Protein AF-A0A6M0AU00-F1 (afdb_monomer)

Foldseek 3Di:
DDDDDPPPPPVCPVPPVVVVVQVVCCVVPVDNDPDPPDDPDDDQPDPPLPVLVVLCVVCVPDQLCVSCVPDPDNDDSVSNVVSCVVNVPDRDDDPPDDDDD

Mean predicted aligned error: 12.69 Å

Sequence (101 aa):
MVRKKAISAECWVKRRNTLDLWLKARAETGSFKAKRNYSRGPAPKIQNLEEFRKFAQENGGKTQQQMAERWQEKISRITIGKALKRIGFTRKKNLRVQRKK

Secondary structure (DSSP, 8-state):
-------SSGGGTT-HHHHHHHHHHHHHHSS-PPP------SPPS---HHHHHHHHHHTTTS-HHHHHHHSSS---HHHHHHHHHHTT------TTSPPP-

pLDDT: mean 77.21, std 16.82, range [32.25, 93.0]

Nearest PDB structures (foldseek):
  5gmk-assembly1_H  TM=2.136E-01  e=7.311E+00  Saccharomyces cerevisiae S288C

Radius of gyration: 25.82 Å; Cα contacts (8 Å, |Δi|>4): 38; chains: 1; bounding box: 55×41×68 Å

Solvent-accessible surface area (backbone atoms only — not comparable to full-atom values): 6821 Å² total; per-residue (Å²): 137,86,83,78,80,90,78,68,64,83,90,42,76,91,44,57,69,61,54,52,52,52,53,51,44,32,73,75,66,76,45,90,71,76,86,81,87,64,87,85,70,80,81,68,90,79,71,64,61,66,63,49,48,53,50,49,63,79,43,64,88,58,52,52,59,62,48,21,73,68,41,97,55,96,48,56,39,66,56,50,51,52,50,34,59,72,73,66,63,73,86,83,82,71,84,88,60,83,76,83,129

Structure (mmCIF, N/CA/C/O backbone):
data_AF-A0A6M0AU00-F1
#
_entry.id   AF-A0A6M0AU00-F1
#
loop_
_atom_site.group_PDB
_atom_site.id
_atom_site.type_symbol
_atom_site.label_atom_id
_atom_site.label_alt_id
_atom_site.label_comp_id
_atom_site.label_asym_id
_atom_site.label_entity_id
_atom_site.label_seq_id
_atom_site.pdbx_PDB_ins_code
_atom_site.Cartn_x
_atom_site.Cartn_y
_atom_site.Cartn_z
_atom_site.occupancy
_atom_site.B_iso_or_equiv
_atom_site.auth_seq_id
_atom_site.auth_comp_id
_atom_site.auth_asym_id
_atom_site.auth_atom_id
_atom_site.pdbx_PDB_model_num
ATOM 1 N N . MET A 1 1 ? 26.125 22.675 -50.076 1.00 32.25 1 MET A N 1
ATOM 2 C CA . MET A 1 1 ? 26.625 22.494 -48.692 1.00 32.25 1 MET A CA 1
ATOM 3 C C . MET A 1 1 ? 25.623 23.145 -47.733 1.00 32.25 1 MET A C 1
ATOM 5 O O . MET A 1 1 ? 25.698 24.340 -47.485 1.00 32.25 1 MET A O 1
ATOM 9 N N . VAL A 1 2 ? 24.580 22.420 -47.308 1.00 35.69 2 VAL A N 1
ATOM 10 C CA . VAL A 1 2 ? 23.454 23.021 -46.562 1.00 35.69 2 VAL A CA 1
ATOM 11 C C . VAL A 1 2 ? 23.758 23.008 -45.065 1.00 35.69 2 VAL A C 1
ATOM 13 O O . VAL A 1 2 ? 23.861 21.952 -44.442 1.00 35.69 2 VAL A O 1
ATOM 16 N N . ARG A 1 3 ? 23.926 24.211 -44.511 1.00 41.00 3 ARG A N 1
ATOM 17 C CA . ARG A 1 3 ? 24.173 24.497 -43.094 1.00 41.00 3 ARG A CA 1
ATOM 18 C C . ARG A 1 3 ? 23.016 23.963 -42.239 1.00 41.00 3 ARG A C 1
ATOM 20 O O . ARG A 1 3 ? 21.892 24.448 -42.345 1.00 41.00 3 ARG A O 1
ATOM 27 N N . LYS A 1 4 ? 23.275 22.970 -41.381 1.00 40.25 4 LYS A N 1
ATOM 28 C CA . LYS A 1 4 ? 22.289 22.488 -40.401 1.00 40.25 4 LYS A CA 1
ATOM 29 C C . LYS A 1 4 ? 22.257 23.447 -39.207 1.00 40.25 4 LYS A C 1
ATOM 31 O O . LYS A 1 4 ? 23.259 23.631 -38.525 1.00 40.25 4 LYS A O 1
ATOM 36 N N . LYS A 1 5 ? 21.094 24.078 -39.016 1.00 40.66 5 LYS A N 1
ATOM 37 C CA . LYS A 1 5 ? 20.748 25.048 -37.965 1.00 40.66 5 LYS A CA 1
ATOM 38 C C . LYS A 1 5 ? 21.229 24.617 -36.572 1.00 40.66 5 LYS A C 1
ATOM 40 O O . LYS A 1 5 ? 20.788 23.599 -36.040 1.00 40.66 5 LYS A O 1
ATOM 45 N N . ALA A 1 6 ? 22.057 25.458 -35.961 1.00 44.62 6 ALA A N 1
ATOM 46 C CA . ALA A 1 6 ? 22.487 25.377 -34.571 1.00 44.62 6 ALA A CA 1
ATOM 47 C C . ALA A 1 6 ? 21.441 26.017 -33.636 1.00 44.62 6 ALA A C 1
ATOM 49 O O . ALA A 1 6 ? 21.658 27.102 -33.118 1.00 44.62 6 ALA A O 1
ATOM 50 N N . ILE A 1 7 ? 20.280 25.376 -33.455 1.00 42.09 7 ILE A N 1
ATOM 51 C CA . ILE A 1 7 ? 19.234 25.875 -32.526 1.00 42.09 7 ILE A CA 1
ATOM 52 C C . ILE A 1 7 ? 18.966 24.894 -31.363 1.00 42.09 7 ILE A C 1
ATOM 54 O O . ILE A 1 7 ? 18.303 25.227 -30.393 1.00 42.09 7 ILE A O 1
ATOM 58 N N . SER A 1 8 ? 19.547 23.691 -31.367 1.00 39.97 8 SER A N 1
ATOM 59 C CA . SER A 1 8 ? 19.240 22.664 -30.352 1.00 39.97 8 SER A CA 1
ATOM 60 C C . SER A 1 8 ? 20.281 22.524 -29.227 1.00 39.97 8 SER A C 1
ATOM 62 O O . SER A 1 8 ? 20.131 21.645 -28.382 1.00 39.97 8 SER A O 1
ATOM 64 N N . ALA A 1 9 ? 21.367 23.300 -29.210 1.00 44.06 9 ALA A N 1
ATOM 65 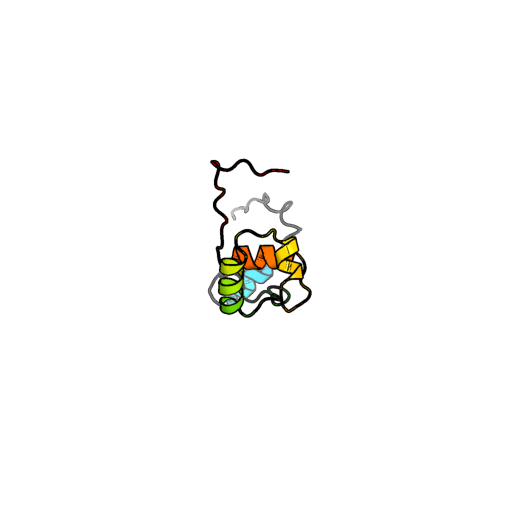C CA . ALA A 1 9 ? 22.550 22.941 -28.419 1.00 44.06 9 ALA A CA 1
ATOM 66 C C . ALA A 1 9 ? 22.478 23.316 -26.922 1.00 44.06 9 ALA A C 1
ATOM 68 O O . ALA A 1 9 ? 22.993 22.568 -26.091 1.00 44.06 9 ALA A O 1
ATOM 69 N N . GLU A 1 10 ? 21.808 24.407 -26.543 1.00 40.06 10 GLU A N 1
ATOM 70 C CA . GLU A 1 10 ? 21.903 24.931 -25.167 1.00 40.06 10 GLU A CA 1
ATOM 71 C C . GLU A 1 1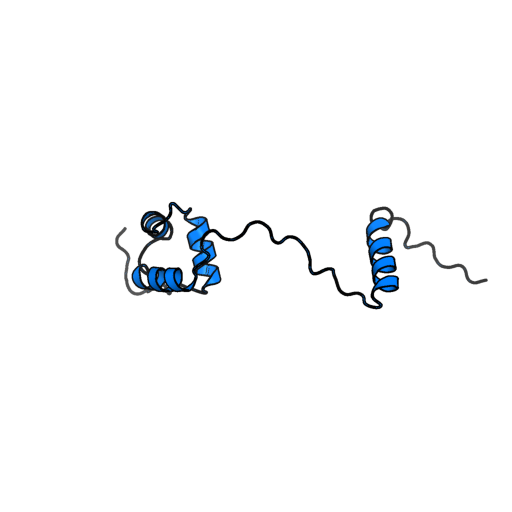0 ? 21.042 24.165 -24.146 1.00 40.06 10 GLU A C 1
ATOM 73 O O . GLU A 1 10 ? 21.494 23.894 -23.035 1.00 40.06 10 GLU A O 1
ATOM 78 N N . CYS A 1 11 ? 19.861 23.659 -24.523 1.00 42.69 11 CYS A N 1
ATOM 79 C CA . CYS A 1 11 ? 19.038 22.820 -23.630 1.00 42.69 11 CYS A CA 1
ATOM 80 C C . CYS A 1 11 ? 19.487 21.344 -23.534 1.00 42.69 11 CYS A C 1
ATOM 82 O O . CYS A 1 11 ? 18.837 20.533 -22.863 1.00 42.69 11 CYS A O 1
ATOM 84 N N . TRP A 1 12 ? 20.564 20.952 -24.220 1.00 37.72 12 TRP A N 1
ATOM 85 C CA . TRP A 1 12 ? 20.962 19.546 -24.384 1.00 37.72 12 TRP A CA 1
ATOM 86 C C . TRP A 1 12 ? 22.214 19.132 -23.608 1.00 37.72 12 TRP A C 1
ATOM 88 O O . TRP A 1 12 ? 22.510 17.938 -23.522 1.00 37.72 12 TRP A O 1
ATOM 98 N N . VAL A 1 13 ? 22.921 20.067 -22.970 1.00 47.03 13 VAL A N 1
ATOM 99 C CA . VAL A 1 13 ? 24.185 19.762 -22.274 1.00 47.03 13 VAL A CA 1
ATOM 100 C C . VAL A 1 13 ? 23.984 18.825 -21.069 1.00 47.03 13 VAL A C 1
ATOM 102 O O . VAL A 1 13 ? 24.861 18.022 -20.768 1.00 47.03 13 VAL A O 1
ATOM 105 N N . LYS A 1 14 ? 22.794 18.795 -20.447 1.00 49.56 14 LYS A N 1
ATOM 106 C CA . LYS A 1 14 ? 22.478 17.878 -19.330 1.00 49.56 14 LYS A CA 1
ATOM 107 C C . LYS A 1 14 ? 22.090 16.437 -19.734 1.00 49.56 14 LYS A C 1
ATOM 109 O O . LYS A 1 14 ? 21.812 15.638 -18.847 1.00 49.56 14 LYS A O 1
ATOM 114 N N . ARG A 1 15 ? 22.036 16.068 -21.029 1.00 56.91 15 ARG A N 1
ATOM 115 C CA . ARG A 1 15 ? 21.418 14.794 -21.495 1.00 56.91 15 ARG A CA 1
ATOM 116 C C . ARG A 1 15 ? 22.259 13.887 -22.409 1.00 56.91 15 ARG A C 1
ATOM 118 O O . ARG A 1 15 ? 21.716 12.907 -22.916 1.00 56.91 15 ARG A O 1
ATOM 125 N N . ARG A 1 16 ? 23.561 14.142 -22.591 1.00 58.22 16 ARG A N 1
ATOM 126 C CA . ARG A 1 16 ? 24.421 13.312 -23.471 1.00 58.22 16 ARG A CA 1
ATOM 127 C C . ARG A 1 16 ? 24.403 11.826 -23.079 1.00 58.22 16 ARG A C 1
ATOM 129 O O . ARG A 1 16 ? 24.046 10.987 -23.895 1.00 58.22 16 ARG A O 1
ATOM 136 N N . ASN A 1 17 ? 24.591 11.530 -21.790 1.00 70.62 17 ASN A N 1
ATOM 137 C CA . ASN A 1 17 ? 24.643 10.152 -21.287 1.00 70.62 17 ASN A CA 1
ATOM 138 C C . ASN A 1 17 ? 23.359 9.347 -21.578 1.00 70.62 17 ASN A C 1
ATOM 140 O O . ASN A 1 17 ? 23.410 8.208 -22.027 1.00 70.62 17 ASN A O 1
ATOM 144 N N . THR A 1 18 ? 22.180 9.939 -21.370 1.00 72.06 18 THR A N 1
ATOM 145 C CA . THR A 1 18 ? 20.919 9.219 -21.580 1.00 72.06 18 THR A CA 1
ATOM 146 C C . THR A 1 18 ? 20.706 8.894 -23.055 1.00 72.06 18 THR A C 1
ATOM 148 O O . THR A 1 18 ? 20.358 7.761 -23.366 1.00 72.06 18 THR A O 1
ATOM 151 N N . LEU A 1 19 ? 20.941 9.847 -23.965 1.00 77.75 19 LEU A N 1
ATOM 152 C CA . LEU A 1 19 ? 20.790 9.614 -25.405 1.00 77.75 19 LEU A CA 1
ATOM 153 C C . LEU A 1 19 ? 21.776 8.555 -25.912 1.00 77.75 19 LEU A C 1
ATOM 155 O O . LEU A 1 19 ? 21.374 7.664 -26.659 1.00 77.75 19 LEU A O 1
ATOM 159 N N . ASP A 1 20 ? 23.026 8.608 -25.451 1.00 82.38 20 ASP A N 1
ATOM 160 C CA . ASP A 1 20 ? 24.058 7.632 -25.804 1.00 82.38 20 ASP A CA 1
ATOM 161 C C . ASP A 1 20 ? 23.667 6.215 -25.358 1.00 82.38 20 ASP A C 1
ATOM 163 O O . ASP A 1 20 ? 23.827 5.254 -26.112 1.00 82.38 20 ASP A O 1
ATOM 167 N N . LEU A 1 21 ? 23.069 6.073 -24.169 1.00 79.25 21 LEU A N 1
ATOM 168 C CA . LEU A 1 21 ? 22.535 4.797 -23.684 1.00 79.25 21 LEU A CA 1
ATOM 169 C C . LEU A 1 21 ? 21.385 4.268 -24.555 1.00 79.25 21 LEU A C 1
ATOM 171 O O . LEU A 1 21 ? 21.310 3.062 -24.789 1.00 79.25 21 LEU A O 1
ATOM 175 N N . TRP A 1 22 ? 20.507 5.140 -25.065 1.00 79.75 22 TRP A N 1
ATOM 176 C CA . TRP A 1 22 ? 19.430 4.741 -25.981 1.00 79.75 22 TRP A CA 1
ATOM 177 C C . TRP A 1 22 ? 19.954 4.346 -27.365 1.00 79.75 22 TRP A C 1
ATOM 179 O O . TRP A 1 22 ? 19.447 3.391 -27.952 1.00 79.75 22 TRP A O 1
ATOM 189 N N . LEU A 1 23 ? 20.973 5.038 -27.881 1.00 83.44 23 LEU A N 1
ATOM 190 C CA . LEU A 1 23 ? 21.615 4.691 -29.151 1.00 83.44 23 LEU A CA 1
ATOM 191 C C . LEU A 1 23 ? 22.346 3.344 -29.064 1.00 83.44 23 LEU A C 1
ATOM 193 O O . LEU A 1 23 ? 22.184 2.520 -29.963 1.00 83.44 23 LEU A O 1
ATOM 197 N N . LYS A 1 24 ? 23.062 3.079 -27.962 1.00 82.12 24 LYS A N 1
ATOM 198 C CA . LYS A 1 24 ? 23.683 1.770 -27.688 1.00 82.12 24 LYS A CA 1
ATOM 199 C C . LYS A 1 24 ? 22.641 0.659 -27.562 1.00 82.12 24 LYS A C 1
ATOM 201 O O . LYS A 1 24 ? 22.729 -0.341 -28.263 1.00 82.12 24 LYS A O 1
ATOM 206 N N . ALA A 1 25 ? 21.589 0.876 -26.768 1.00 77.06 25 ALA A N 1
ATOM 207 C CA . ALA A 1 25 ? 20.502 -0.094 -26.628 1.00 77.06 25 ALA A CA 1
ATOM 208 C C . ALA A 1 25 ? 19.792 -0.388 -27.965 1.00 77.06 25 ALA A C 1
ATOM 210 O O . ALA A 1 25 ? 19.406 -1.528 -28.225 1.00 77.06 25 ALA A O 1
ATOM 211 N N . ARG A 1 26 ? 19.648 0.616 -28.843 1.00 81.62 26 ARG A N 1
ATOM 212 C CA . ARG A 1 26 ? 19.115 0.433 -30.201 1.00 81.62 26 ARG A CA 1
ATOM 213 C C . ARG A 1 26 ? 20.042 -0.424 -31.062 1.00 81.62 26 ARG A C 1
ATOM 215 O O . ARG A 1 26 ? 19.539 -1.291 -31.767 1.00 81.62 26 ARG A O 1
ATOM 222 N N . ALA A 1 27 ? 21.350 -0.176 -31.025 1.00 81.00 27 ALA A N 1
ATOM 223 C CA . ALA A 1 27 ? 22.325 -0.954 -31.787 1.00 81.00 27 ALA A CA 1
ATOM 224 C C . ALA A 1 27 ? 22.363 -2.425 -31.337 1.00 81.00 27 ALA A C 1
ATOM 226 O O . ALA A 1 27 ? 22.457 -3.313 -32.174 1.00 81.00 27 ALA A O 1
ATOM 227 N N . GLU A 1 28 ? 22.224 -2.678 -30.033 1.00 79.94 28 GLU A N 1
ATOM 228 C CA . GLU A 1 28 ? 22.270 -4.024 -29.450 1.00 79.94 28 GLU A CA 1
ATOM 229 C C . GLU A 1 28 ? 20.953 -4.805 -29.604 1.00 79.94 28 GLU A C 1
ATOM 231 O O . GLU A 1 28 ? 20.968 -5.993 -29.902 1.00 79.94 28 GLU A O 1
ATOM 236 N N . THR A 1 29 ? 19.798 -4.168 -29.370 1.00 78.06 29 THR A N 1
ATOM 237 C CA . THR A 1 29 ? 18.490 -4.858 -29.273 1.00 78.06 29 THR A CA 1
ATOM 238 C C . THR A 1 29 ? 17.570 -4.590 -30.47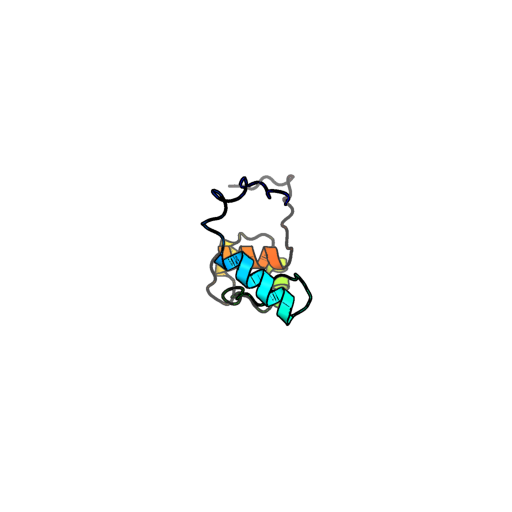5 1.00 78.06 29 THR A C 1
ATOM 240 O O . THR A 1 29 ? 16.496 -5.179 -30.579 1.00 78.06 29 THR A O 1
ATOM 243 N N . GLY A 1 30 ? 17.922 -3.656 -31.369 1.00 75.94 30 GLY A N 1
ATOM 244 C CA . GLY A 1 30 ? 17.099 -3.263 -32.524 1.00 75.94 30 GLY A CA 1
ATOM 245 C C .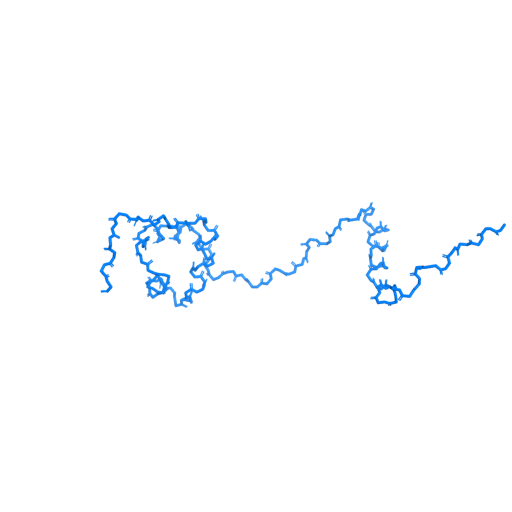 GLY A 1 30 ? 15.770 -2.574 -32.171 1.00 75.94 30 GLY A C 1
ATOM 246 O O . GLY A 1 30 ? 14.966 -2.281 -33.051 1.00 75.94 30 GLY A O 1
ATOM 247 N N . SER A 1 31 ? 15.511 -2.303 -30.886 1.00 73.75 31 SER A N 1
ATOM 248 C CA . SER A 1 31 ? 14.215 -1.851 -30.371 1.00 73.75 31 SER A CA 1
ATOM 249 C C . SER A 1 31 ? 14.381 -0.796 -29.273 1.00 73.75 31 SER A C 1
ATOM 251 O O . SER A 1 31 ? 15.239 -0.913 -28.405 1.00 73.75 31 SER A O 1
ATOM 253 N N . PHE A 1 32 ? 13.496 0.204 -29.252 1.00 67.81 32 PHE A N 1
ATOM 254 C CA . PHE A 1 32 ? 13.482 1.309 -28.279 1.00 67.81 32 PHE A CA 1
ATOM 255 C C . PHE A 1 32 ? 12.668 1.004 -27.012 1.00 67.81 32 PHE A C 1
ATOM 257 O O . PHE A 1 32 ? 12.046 1.887 -26.420 1.00 67.81 32 PHE A O 1
ATOM 264 N N . LYS A 1 33 ? 12.598 -0.260 -26.595 1.00 73.94 33 LYS A N 1
ATOM 265 C CA . LYS A 1 33 ? 11.826 -0.620 -25.400 1.00 73.94 33 LYS A CA 1
ATOM 266 C C . LYS A 1 33 ? 12.600 -0.194 -24.156 1.00 73.94 33 LYS A C 1
ATOM 268 O O . LYS A 1 33 ? 13.771 -0.526 -24.002 1.00 73.94 33 LYS A O 1
ATOM 273 N N . ALA A 1 34 ? 11.926 0.514 -23.252 1.00 74.50 34 ALA A N 1
ATOM 274 C CA . ALA A 1 34 ? 12.498 0.855 -21.957 1.00 74.50 34 ALA A CA 1
ATOM 275 C C . ALA A 1 34 ? 12.890 -0.414 -21.182 1.00 74.50 34 ALA A C 1
ATOM 277 O O . ALA A 1 34 ? 12.163 -1.416 -21.197 1.00 74.50 34 ALA A O 1
ATOM 278 N N . LYS A 1 35 ? 14.019 -0.352 -20.468 1.00 75.00 35 LYS A N 1
ATOM 279 C CA . LYS A 1 35 ? 14.464 -1.422 -19.569 1.00 75.00 35 LYS A CA 1
ATOM 280 C C . LYS A 1 35 ? 13.398 -1.667 -18.497 1.00 75.00 35 LYS A C 1
ATOM 282 O O . LYS A 1 35 ? 13.041 -0.766 -17.742 1.00 75.00 35 LYS A O 1
ATOM 287 N N . ARG A 1 36 ? 12.872 -2.894 -18.438 1.00 75.69 36 ARG A N 1
ATOM 288 C CA . ARG A 1 36 ? 11.827 -3.298 -17.474 1.00 75.69 36 ARG A CA 1
ATOM 289 C C . ARG A 1 36 ? 12.390 -3.860 -16.164 1.00 75.69 36 ARG A C 1
ATOM 291 O O . ARG A 1 36 ? 11.635 -4.039 -15.212 1.00 75.69 36 ARG A O 1
ATOM 298 N N . ASN A 1 37 ? 13.692 -4.132 -16.116 1.00 76.50 37 ASN A N 1
ATOM 299 C CA . ASN A 1 37 ? 14.409 -4.771 -15.011 1.00 76.50 37 ASN A CA 1
ATOM 300 C C . ASN A 1 37 ? 14.944 -3.762 -13.979 1.00 76.50 37 ASN A C 1
ATOM 302 O O . ASN A 1 37 ? 16.103 -3.821 -13.582 1.00 76.50 37 ASN A O 1
ATOM 306 N N . TYR A 1 38 ? 14.105 -2.827 -13.540 1.00 80.50 38 TYR A N 1
ATOM 307 C CA . TYR A 1 38 ? 14.441 -1.955 -12.415 1.00 80.50 38 TYR A CA 1
ATOM 308 C C . TYR A 1 38 ? 14.042 -2.614 -11.088 1.00 80.50 38 TYR A C 1
ATOM 310 O O . TYR A 1 38 ? 13.023 -3.306 -11.008 1.00 80.50 38 TYR A O 1
ATOM 318 N N . SER A 1 39 ? 14.836 -2.391 -10.036 1.00 77.38 39 SER A N 1
ATOM 319 C CA . SER A 1 39 ? 14.509 -2.880 -8.693 1.00 77.38 39 SER A CA 1
ATOM 320 C C . SER A 1 39 ? 13.241 -2.192 -8.182 1.00 77.38 39 SER A C 1
ATOM 322 O O . SER A 1 39 ? 13.153 -0.965 -8.157 1.00 77.38 39 SER A O 1
ATOM 324 N N . ARG A 1 40 ? 12.234 -2.983 -7.795 1.00 78.81 40 ARG A N 1
ATOM 325 C CA . ARG A 1 40 ? 10.913 -2.493 -7.353 1.00 78.81 40 ARG A CA 1
ATOM 326 C C . ARG A 1 40 ? 10.839 -2.229 -5.843 1.00 78.81 40 ARG A C 1
ATOM 328 O O . ARG A 1 40 ? 9.752 -1.982 -5.323 1.00 78.81 40 ARG A O 1
ATOM 335 N N . GLY A 1 41 ? 11.985 -2.236 -5.160 1.00 84.38 41 GLY A N 1
ATOM 336 C CA . GLY A 1 41 ? 12.080 -2.066 -3.712 1.00 84.38 41 GLY A CA 1
ATOM 337 C C . GLY A 1 41 ? 11.758 -3.346 -2.927 1.00 84.38 41 GLY A C 1
ATOM 338 O O . GLY A 1 41 ? 11.600 -4.415 -3.522 1.00 84.38 41 GLY A O 1
ATOM 339 N N . PRO A 1 42 ? 11.691 -3.253 -1.587 1.00 86.44 42 PRO A N 1
ATOM 340 C CA . PRO A 1 42 ? 11.497 -4.407 -0.718 1.00 86.44 42 PRO A CA 1
ATOM 341 C C . PRO A 1 42 ? 10.120 -5.051 -0.895 1.00 86.44 42 PRO A C 1
ATOM 343 O O . PRO A 1 42 ? 9.119 -4.384 -1.183 1.00 86.44 42 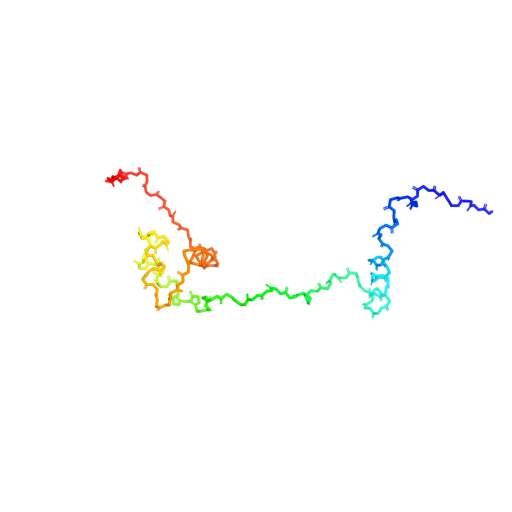PRO A O 1
ATOM 346 N N . ALA A 1 43 ? 10.077 -6.364 -0.666 1.00 85.62 43 ALA A N 1
ATOM 347 C CA . ALA A 1 43 ? 8.845 -7.129 -0.708 1.00 85.62 43 ALA A CA 1
ATOM 348 C C . ALA A 1 43 ? 7.831 -6.615 0.338 1.00 85.62 43 ALA A C 1
ATOM 350 O O . ALA A 1 43 ? 8.199 -6.159 1.426 1.00 85.62 43 ALA A O 1
ATOM 351 N N . PRO A 1 44 ? 6.529 -6.661 0.023 1.00 84.69 44 PRO A N 1
ATOM 352 C CA . PRO A 1 44 ? 5.478 -6.337 0.979 1.00 84.69 44 PRO A CA 1
ATOM 353 C C . PRO A 1 44 ? 5.488 -7.311 2.166 1.00 84.69 44 PRO A C 1
ATOM 355 O O . PRO A 1 44 ? 5.654 -8.509 1.973 1.00 84.69 44 PRO A O 1
ATOM 358 N N . LYS A 1 45 ? 5.225 -6.801 3.378 1.00 85.94 45 LYS A N 1
ATOM 359 C CA . LYS A 1 45 ? 5.153 -7.627 4.600 1.00 85.94 45 LYS A CA 1
ATOM 360 C C . LYS A 1 45 ? 4.022 -8.661 4.561 1.00 85.94 45 LYS A C 1
ATOM 362 O O . LYS A 1 45 ? 4.203 -9.786 4.987 1.00 85.94 45 LYS A O 1
ATOM 367 N N . ILE A 1 46 ? 2.869 -8.285 4.004 1.00 86.31 46 ILE A N 1
ATOM 368 C CA . ILE A 1 46 ? 1.736 -9.200 3.820 1.00 86.31 46 ILE A CA 1
ATOM 369 C C . ILE A 1 46 ? 1.899 -9.873 2.454 1.00 86.31 46 ILE A C 1
ATOM 371 O O . ILE A 1 46 ? 1.651 -9.239 1.420 1.00 86.31 46 ILE A O 1
ATOM 375 N N . GLN A 1 47 ? 2.361 -11.125 2.469 1.00 85.19 47 GLN A N 1
ATOM 376 C CA . GLN A 1 47 ? 2.534 -11.959 1.274 1.00 85.19 47 GLN A CA 1
ATOM 377 C C . GLN A 1 47 ? 1.262 -12.763 0.964 1.00 85.19 47 GLN A C 1
ATOM 379 O O . GLN A 1 47 ? 0.802 -12.756 -0.178 1.00 85.19 47 GLN A O 1
ATOM 384 N N . ASN A 1 48 ? 0.637 -13.351 1.989 1.00 89.50 48 ASN A N 1
ATOM 385 C CA . ASN A 1 48 ? -0.587 -14.142 1.856 1.00 89.50 48 ASN A CA 1
ATOM 386 C C . ASN A 1 48 ? -1.820 -13.244 1.700 1.00 89.50 48 ASN A C 1
ATOM 388 O O . ASN A 1 48 ? -2.423 -12.779 2.670 1.00 89.50 48 ASN A O 1
ATOM 392 N N . LEU A 1 49 ? -2.208 -12.981 0.450 1.00 88.19 49 LEU A N 1
ATOM 393 C CA . LEU A 1 49 ? -3.365 -12.132 0.149 1.00 88.19 49 LEU A CA 1
ATOM 394 C C . LEU A 1 49 ? -4.706 -12.812 0.449 1.00 88.19 49 LEU A C 1
ATOM 396 O O . LEU A 1 49 ? -5.671 -12.115 0.759 1.00 88.19 49 LEU A O 1
ATOM 400 N N . GLU A 1 50 ? -4.783 -14.140 0.374 1.00 90.12 50 GLU A N 1
ATOM 401 C CA . GLU A 1 50 ? -6.024 -14.884 0.624 1.00 90.12 50 GLU A CA 1
ATOM 402 C C . GLU A 1 50 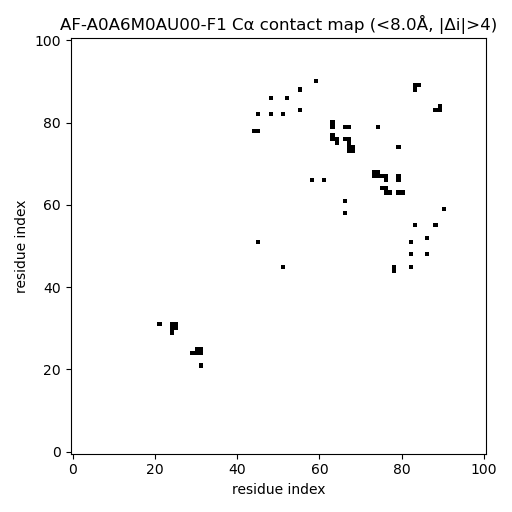? -6.424 -14.869 2.101 1.00 90.12 50 GLU A C 1
ATOM 404 O O . GLU A 1 50 ? -7.564 -14.537 2.432 1.00 90.12 50 GLU A O 1
ATOM 409 N N . GLU A 1 51 ? -5.473 -15.137 2.996 1.00 91.12 51 GLU A N 1
ATOM 410 C CA . GLU A 1 51 ? -5.668 -15.030 4.446 1.00 91.12 51 GLU A CA 1
ATOM 411 C C . GLU A 1 51 ? -6.057 -13.604 4.834 1.00 91.12 51 GLU A C 1
ATOM 413 O O . GLU A 1 51 ? -7.027 -13.378 5.561 1.00 91.12 51 GLU A O 1
ATOM 418 N N . PHE A 1 52 ? -5.358 -12.620 4.260 1.00 92.25 52 PHE A N 1
ATOM 419 C CA . PHE A 1 52 ? -5.667 -11.217 4.490 1.00 92.25 52 PHE A CA 1
ATOM 420 C C . PHE A 1 52 ? -7.066 -10.832 3.983 1.00 92.25 52 PHE A C 1
ATOM 422 O O . PHE A 1 52 ? -7.732 -9.988 4.584 1.00 92.25 52 PHE A O 1
ATOM 429 N N . ARG A 1 53 ? -7.554 -11.459 2.905 1.00 92.50 53 ARG A N 1
ATOM 430 C CA . ARG A 1 53 ? -8.905 -11.224 2.383 1.00 92.50 53 ARG A CA 1
ATOM 431 C C . ARG A 1 53 ? -9.981 -11.737 3.340 1.00 92.50 53 ARG A C 1
ATOM 433 O O . ARG A 1 53 ? -10.937 -11.001 3.582 1.00 92.50 53 ARG A O 1
ATOM 440 N N . LYS A 1 54 ? -9.813 -12.936 3.910 1.00 92.81 54 LYS A N 1
ATOM 441 C CA . LYS A 1 54 ? -10.723 -13.481 4.938 1.00 92.81 54 LYS A CA 1
ATOM 442 C C . LYS A 1 54 ? -10.747 -12.580 6.172 1.00 92.81 54 LYS A C 1
ATOM 444 O O . LYS A 1 54 ? -11.804 -12.114 6.589 1.00 92.81 54 LYS A O 1
ATOM 449 N N . PHE A 1 55 ? -9.567 -12.194 6.649 1.00 92.31 55 PHE A N 1
ATOM 450 C CA . PHE A 1 55 ? -9.430 -11.254 7.756 1.00 92.31 55 PHE A CA 1
ATOM 451 C C . PHE A 1 55 ? -10.112 -9.907 7.485 1.00 92.31 55 PHE A C 1
ATOM 453 O O . PHE A 1 55 ? -10.802 -9.376 8.356 1.00 92.31 55 PHE A O 1
ATOM 460 N N . ALA A 1 56 ? -9.953 -9.338 6.287 1.00 90.94 56 ALA A N 1
ATOM 461 C CA . ALA A 1 56 ? -10.582 -8.070 5.926 1.00 90.94 56 ALA A CA 1
ATOM 462 C C . ALA A 1 56 ? -12.118 -8.164 5.896 1.00 90.94 56 ALA A C 1
ATOM 464 O O . ALA A 1 56 ? -12.788 -7.199 6.269 1.00 90.94 56 ALA A O 1
ATOM 465 N N . GLN A 1 57 ? -12.675 -9.312 5.497 1.00 89.69 57 GLN A N 1
ATOM 466 C CA . GLN A 1 57 ? -14.118 -9.563 5.523 1.00 89.69 57 GLN A CA 1
ATOM 467 C C . GLN A 1 57 ? -14.650 -9.640 6.957 1.00 89.69 57 GLN A C 1
ATOM 469 O O . GLN A 1 57 ? -15.586 -8.916 7.295 1.00 89.69 57 GLN A O 1
ATOM 474 N N . GLU A 1 58 ? -14.005 -10.419 7.825 1.00 90.94 58 GLU A N 1
ATOM 475 C CA . GLU A 1 58 ? -14.373 -10.539 9.244 1.00 90.94 58 G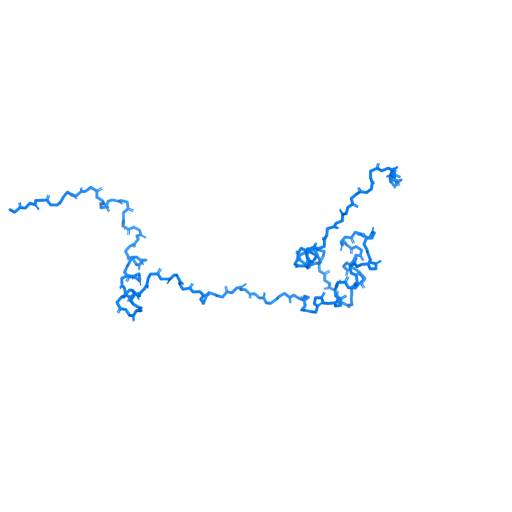LU A CA 1
ATOM 476 C C . GLU A 1 58 ? -14.251 -9.206 9.997 1.00 90.94 58 GLU A C 1
ATOM 478 O O . GLU A 1 58 ? -15.027 -8.892 10.900 1.00 90.94 58 GLU A O 1
ATOM 483 N N . ASN A 1 59 ? -13.270 -8.383 9.619 1.00 88.94 59 ASN A N 1
ATOM 484 C CA . ASN A 1 59 ? -12.942 -7.143 10.312 1.00 88.94 59 ASN A CA 1
ATOM 485 C C . ASN A 1 59 ? -13.486 -5.882 9.621 1.00 88.94 59 ASN A C 1
ATOM 487 O O . ASN A 1 59 ? -13.131 -4.781 10.036 1.00 88.94 59 ASN A O 1
ATOM 491 N N . GLY A 1 60 ? -14.373 -5.989 8.624 1.00 83.12 60 GLY A N 1
ATOM 492 C CA . GLY A 1 60 ? -14.803 -4.866 7.771 1.00 83.12 60 GLY A CA 1
ATOM 493 C C . GLY A 1 60 ? -15.397 -3.640 8.495 1.00 83.12 60 GLY A C 1
ATOM 494 O O . GLY A 1 60 ? -15.419 -2.535 7.945 1.00 83.12 60 GLY A O 1
ATOM 495 N N . GLY A 1 61 ? -15.848 -3.798 9.744 1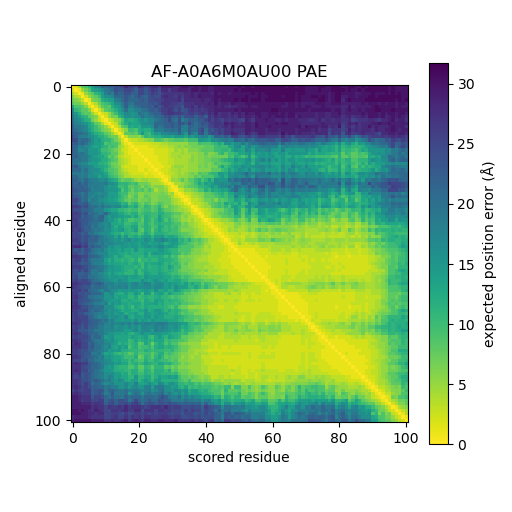.00 83.50 61 GLY A N 1
ATOM 496 C CA . GLY A 1 61 ? -16.344 -2.706 10.593 1.00 83.50 61 GLY A CA 1
ATOM 497 C C . GLY A 1 61 ? -15.268 -1.914 11.353 1.00 83.50 61 GLY A C 1
ATOM 498 O O . GLY A 1 61 ? -15.551 -0.815 11.840 1.00 83.50 61 GLY A O 1
ATOM 499 N N . LYS A 1 62 ? -14.050 -2.450 11.458 1.00 88.56 62 LYS A N 1
ATOM 500 C CA . LYS A 1 62 ? -12.971 -1.936 12.314 1.00 88.56 62 LYS A CA 1
ATOM 501 C C . LYS A 1 62 ? -12.119 -0.896 11.591 1.00 88.56 62 LYS A C 1
ATOM 503 O O . LYS A 1 62 ? -12.083 -0.825 10.361 1.00 88.56 62 LYS A O 1
ATOM 508 N N . THR A 1 63 ? -11.436 -0.054 12.361 1.00 89.56 63 THR A N 1
ATOM 509 C CA . THR A 1 63 ? -10.469 0.896 11.795 1.00 89.56 63 THR A CA 1
ATOM 510 C C . THR A 1 63 ? -9.179 0.174 11.405 1.00 89.56 63 THR A C 1
ATOM 512 O O . THR A 1 63 ? -8.859 -0.891 11.928 1.00 89.56 63 THR A O 1
ATOM 515 N N . GLN A 1 64 ? -8.390 0.774 10.512 1.00 91.06 64 GLN A N 1
ATOM 516 C CA . GLN A 1 64 ? -7.095 0.208 10.111 1.00 91.06 64 GLN A CA 1
ATOM 517 C C . GLN A 1 64 ? -6.127 0.042 11.297 1.00 91.06 64 GLN A C 1
ATOM 519 O O . GLN A 1 64 ? -5.264 -0.827 11.258 1.00 91.06 64 GLN A O 1
ATOM 524 N N . GLN A 1 65 ? -6.247 0.883 12.332 1.00 91.44 65 GLN A N 1
ATOM 525 C CA . GLN A 1 65 ? -5.432 0.785 13.546 1.00 91.44 65 GLN A CA 1
ATOM 526 C C . GLN A 1 65 ? -5.822 -0.448 14.366 1.00 91.44 65 GLN A C 1
ATOM 528 O O . GLN A 1 65 ? -4.970 -1.265 14.685 1.00 91.44 65 GLN A O 1
ATOM 533 N N . GLN A 1 66 ? -7.123 -0.654 14.575 1.00 91.31 66 GLN A N 1
ATOM 534 C CA . GLN A 1 66 ? -7.640 -1.845 15.254 1.00 91.31 66 GLN A CA 1
ATOM 535 C C . GLN A 1 66 ? -7.369 -3.137 14.472 1.00 91.31 66 GLN A C 1
ATOM 537 O O . GLN A 1 66 ? -7.242 -4.205 15.059 1.00 91.31 66 GLN A O 1
ATOM 542 N N . MET A 1 67 ? -7.321 -3.069 13.139 1.00 92.06 67 MET A N 1
ATOM 543 C CA . MET A 1 67 ? -6.908 -4.201 12.305 1.00 92.06 67 MET A CA 1
ATOM 544 C C . MET A 1 67 ? -5.419 -4.514 12.475 1.00 92.06 67 MET A C 1
ATOM 546 O O . MET A 1 67 ? -5.052 -5.680 12.521 1.00 92.06 67 MET A O 1
ATOM 550 N N . ALA A 1 68 ? -4.571 -3.490 12.585 1.00 92.50 68 ALA A N 1
ATOM 551 C CA . ALA A 1 68 ? -3.137 -3.662 12.795 1.00 92.50 68 ALA A CA 1
ATOM 552 C C . ALA A 1 68 ? -2.813 -4.326 14.143 1.00 92.50 68 ALA A C 1
ATOM 554 O O . ALA A 1 68 ? -1.904 -5.143 14.208 1.00 92.50 68 ALA A O 1
ATOM 555 N N . GLU A 1 69 ? -3.578 -4.014 15.191 1.00 92.00 69 GLU A N 1
ATOM 556 C CA . GLU A 1 69 ? -3.453 -4.638 16.518 1.00 92.00 69 GLU A CA 1
ATOM 557 C C . GLU A 1 69 ? -3.920 -6.101 16.546 1.00 92.00 69 GLU A C 1
ATOM 559 O O . GLU A 1 69 ? -3.437 -6.885 17.352 1.00 92.00 69 GLU A O 1
ATOM 564 N N . ARG A 1 70 ? -4.871 -6.469 15.679 1.00 90.88 70 ARG A N 1
ATOM 565 C CA . ARG A 1 70 ? -5.463 -7.817 15.620 1.00 90.88 70 ARG A CA 1
ATOM 566 C C . ARG A 1 70 ? -4.760 -8.771 14.663 1.00 90.88 70 ARG A C 1
ATOM 568 O O . ARG A 1 70 ? -5.083 -9.955 14.651 1.00 90.88 70 ARG A O 1
ATOM 575 N N . TRP A 1 71 ? -3.886 -8.257 13.808 1.00 89.88 71 TRP A N 1
ATOM 576 C CA . TRP A 1 71 ? -3.145 -9.094 12.879 1.00 89.88 71 TRP A CA 1
ATOM 577 C C . TRP A 1 71 ? -2.074 -9.894 13.631 1.00 89.88 71 TRP A C 1
ATOM 579 O O . TRP A 1 71 ? -1.517 -9.403 14.608 1.00 89.88 71 TRP A O 1
ATOM 589 N N . GLN A 1 72 ? -1.790 -11.118 13.172 1.00 85.69 72 GLN A N 1
ATOM 590 C CA . GLN A 1 72 ? -0.851 -12.040 13.835 1.00 8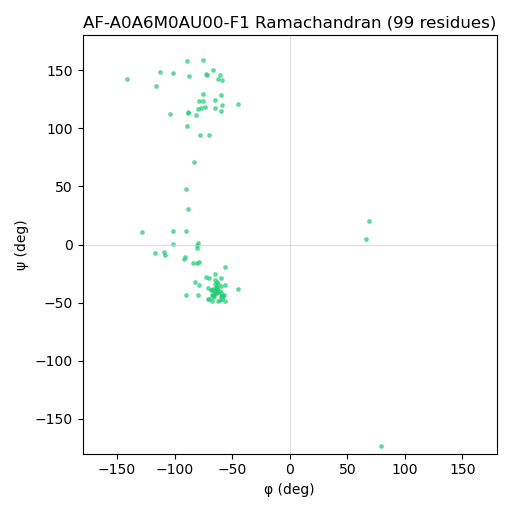5.69 72 GLN A CA 1
ATOM 591 C C . GLN A 1 72 ? 0.544 -11.423 14.018 1.00 85.69 72 GLN A C 1
ATOM 593 O O . GLN A 1 72 ? 1.212 -11.647 15.022 1.00 85.69 72 GLN A O 1
ATOM 598 N N . GLU A 1 73 ? 0.962 -10.599 13.058 1.00 87.62 73 GLU A N 1
ATOM 599 C CA . GLU A 1 73 ? 2.209 -9.848 13.128 1.00 87.62 73 GLU A CA 1
ATOM 600 C C . GLU A 1 73 ? 1.976 -8.386 13.513 1.00 87.62 73 GLU A C 1
ATOM 602 O O . GLU A 1 73 ? 1.019 -7.742 13.069 1.00 87.62 73 GLU A O 1
ATOM 607 N N . LYS A 1 74 ? 2.939 -7.806 14.240 1.00 87.25 74 LYS A N 1
ATOM 608 C CA . LYS A 1 74 ? 2.944 -6.375 14.560 1.00 87.25 74 LYS A CA 1
ATOM 609 C C . LYS A 1 74 ? 3.224 -5.552 13.303 1.00 87.25 74 LYS A C 1
ATOM 611 O O . LYS A 1 74 ? 4.367 -5.295 12.915 1.00 87.25 74 LYS A O 1
ATOM 616 N N . ILE A 1 75 ? 2.150 -5.112 12.660 1.00 90.00 75 ILE A N 1
ATOM 617 C CA . ILE A 1 75 ? 2.189 -4.371 11.404 1.00 90.00 75 ILE A CA 1
ATOM 618 C C . ILE A 1 75 ? 1.721 -2.927 11.626 1.00 90.00 75 ILE A C 1
ATOM 620 O O . ILE A 1 75 ? 0.888 -2.637 12.472 1.00 90.00 75 ILE A O 1
ATOM 624 N N . SER A 1 76 ? 2.263 -1.979 10.856 1.00 91.19 76 SER A N 1
ATOM 625 C CA . SER A 1 76 ? 1.778 -0.594 10.876 1.00 91.19 76 SER A CA 1
ATOM 626 C C . SER A 1 76 ? 0.409 -0.473 10.201 1.00 91.19 76 SER A C 1
ATOM 628 O O . SER A 1 76 ? 0.160 -1.079 9.155 1.00 91.19 76 SER A O 1
ATOM 630 N N . ARG A 1 77 ? -0.432 0.434 10.710 1.00 92.50 77 ARG A N 1
ATOM 631 C CA . ARG A 1 77 ? -1.693 0.862 10.080 1.00 92.50 77 ARG A CA 1
ATOM 632 C C . ARG A 1 77 ? -1.552 1.144 8.576 1.00 92.50 77 ARG A C 1
ATOM 634 O O . ARG A 1 77 ? -2.438 0.809 7.793 1.00 92.50 77 ARG A O 1
ATOM 641 N N . ILE A 1 78 ? -0.431 1.739 8.159 1.00 92.00 78 ILE A N 1
ATOM 642 C CA . ILE A 1 78 ? -0.155 2.076 6.752 1.00 92.00 78 ILE A CA 1
ATOM 643 C C . ILE A 1 78 ? -0.045 0.810 5.897 1.00 92.00 78 ILE A C 1
ATOM 645 O O . ILE A 1 78 ? -0.567 0.760 4.784 1.00 92.00 78 ILE A O 1
ATOM 649 N N . THR A 1 79 ? 0.622 -0.220 6.409 1.00 92.06 79 THR A N 1
ATOM 650 C CA . THR A 1 79 ? 0.816 -1.487 5.701 1.00 92.06 79 THR A CA 1
ATOM 651 C C . THR A 1 79 ? -0.509 -2.227 5.527 1.00 92.06 79 THR A C 1
ATOM 653 O O . THR A 1 79 ? -0.767 -2.718 4.432 1.00 92.06 79 THR A O 1
ATOM 656 N N . ILE A 1 80 ? -1.387 -2.209 6.539 1.00 93.00 80 ILE A N 1
ATOM 657 C CA . ILE A 1 80 ? -2.767 -2.711 6.419 1.00 93.00 80 ILE A CA 1
ATOM 658 C C . ILE A 1 80 ? -3.514 -1.954 5.315 1.00 93.00 80 ILE A C 1
ATOM 660 O O . ILE A 1 80 ? -4.107 -2.571 4.436 1.00 93.00 80 ILE A O 1
ATOM 664 N N . GLY A 1 81 ? -3.427 -0.619 5.284 1.00 91.50 81 GLY A N 1
ATOM 665 C CA . GLY A 1 81 ? -4.036 0.191 4.223 1.00 91.50 81 GLY A CA 1
ATOM 666 C C . GLY A 1 81 ? -3.518 -0.149 2.817 1.00 91.50 81 GLY A C 1
ATOM 667 O O . GLY A 1 81 ? -4.305 -0.262 1.877 1.00 91.50 81 GLY A O 1
ATOM 668 N N . LYS A 1 82 ? -2.205 -0.367 2.666 1.00 92.06 82 LYS A N 1
ATOM 669 C CA . LYS A 1 82 ? -1.595 -0.806 1.398 1.00 92.06 82 LYS A CA 1
ATOM 670 C C . LYS A 1 82 ? -2.086 -2.195 0.982 1.00 92.06 82 LYS A C 1
ATOM 672 O O . LYS A 1 82 ? -2.367 -2.398 -0.198 1.00 92.06 82 LYS A O 1
ATOM 677 N N . ALA A 1 83 ? -2.211 -3.124 1.927 1.00 92.50 83 ALA A N 1
ATOM 678 C CA . ALA A 1 83 ? -2.725 -4.462 1.661 1.00 92.50 83 ALA A CA 1
ATOM 679 C C . ALA A 1 83 ? -4.206 -4.432 1.257 1.00 92.50 83 ALA A C 1
ATOM 681 O O . ALA A 1 83 ? -4.553 -5.030 0.242 1.00 92.50 83 ALA A O 1
ATOM 682 N N . LEU A 1 84 ? -5.045 -3.641 1.942 1.00 92.19 84 LEU A N 1
ATOM 683 C CA . LEU A 1 84 ? -6.450 -3.416 1.567 1.00 92.19 84 LEU A CA 1
ATOM 684 C C . LEU A 1 84 ? -6.576 -2.867 0.139 1.00 92.19 84 LEU A C 1
ATOM 686 O O . LEU A 1 84 ? -7.394 -3.348 -0.641 1.00 92.19 84 LEU A O 1
ATOM 690 N N . LYS A 1 85 ? -5.720 -1.904 -0.232 1.00 91.31 85 LYS A N 1
ATOM 691 C CA . LYS A 1 85 ? -5.673 -1.365 -1.598 1.00 91.31 85 LYS A CA 1
ATOM 692 C C . LYS A 1 85 ? -5.283 -2.434 -2.620 1.00 91.31 85 LYS A C 1
ATOM 694 O O . LYS A 1 85 ? -5.854 -2.462 -3.703 1.00 91.31 85 LYS A O 1
ATOM 699 N N . ARG A 1 86 ? -4.333 -3.314 -2.286 1.00 90.69 86 ARG A N 1
ATOM 700 C CA . ARG A 1 86 ? -3.881 -4.388 -3.181 1.00 90.69 86 ARG A CA 1
ATOM 701 C C . ARG A 1 86 ? -4.968 -5.433 -3.439 1.00 90.69 86 ARG A C 1
ATOM 703 O O . ARG A 1 86 ? -5.085 -5.883 -4.569 1.00 90.69 86 ARG A O 1
ATOM 710 N N . ILE A 1 87 ? -5.769 -5.780 -2.430 1.00 91.12 87 ILE A N 1
ATOM 711 C CA . ILE A 1 87 ? -6.906 -6.702 -2.594 1.00 91.12 87 ILE A CA 1
ATOM 712 C C . ILE A 1 87 ? -8.157 -6.025 -3.184 1.00 91.12 87 ILE A C 1
ATOM 714 O O . ILE A 1 87 ? -9.170 -6.689 -3.382 1.00 91.12 87 ILE A O 1
ATOM 718 N N . GLY A 1 88 ? -8.122 -4.709 -3.432 1.00 89.31 88 GLY A N 1
ATOM 719 C CA . GLY A 1 88 ? -9.268 -3.951 -3.941 1.00 89.31 88 GLY A CA 1
ATOM 720 C C . GLY A 1 88 ? -10.422 -3.808 -2.942 1.00 89.31 88 GLY A C 1
ATOM 721 O O . GLY A 1 88 ? -11.555 -3.543 -3.340 1.00 89.31 88 GLY A O 1
ATOM 722 N N . PHE A 1 89 ? -10.168 -3.982 -1.642 1.00 88.00 89 PHE A N 1
ATOM 723 C CA . PHE A 1 89 ? -11.218 -3.927 -0.629 1.00 88.00 89 PHE A CA 1
ATOM 724 C C . PHE A 1 89 ? -11.601 -2.478 -0.340 1.00 88.00 89 PHE A C 1
ATOM 726 O O . PHE A 1 89 ? -10.796 -1.683 0.152 1.00 88.00 89 PHE A O 1
ATOM 733 N N . THR A 1 90 ? -12.854 -2.136 -0.626 1.00 82.56 90 THR A N 1
ATOM 734 C CA . THR A 1 90 ? -13.409 -0.810 -0.361 1.00 82.56 90 THR A CA 1
ATOM 735 C C . THR A 1 90 ? -14.526 -0.904 0.665 1.00 82.56 90 THR A C 1
ATOM 737 O O . THR A 1 90 ? -15.386 -1.782 0.620 1.00 82.56 90 THR A O 1
ATOM 740 N N . ARG A 1 91 ? -14.520 0.022 1.627 1.00 76.38 91 ARG A N 1
ATOM 741 C CA . ARG A 1 91 ? -15.585 0.124 2.623 1.00 76.38 91 ARG A CA 1
ATOM 742 C C . ARG A 1 91 ? -16.690 1.029 2.092 1.00 76.38 91 ARG A C 1
ATOM 744 O O . ARG A 1 91 ? -16.490 2.239 1.994 1.00 76.38 91 ARG A O 1
ATOM 751 N N . LYS A 1 92 ? -17.883 0.482 1.852 1.00 74.81 92 LYS A N 1
ATOM 752 C CA . LYS A 1 92 ? -19.075 1.297 1.583 1.00 74.81 92 LYS A CA 1
ATOM 753 C C . LYS A 1 92 ? -19.583 1.915 2.889 1.00 74.81 92 LYS A C 1
ATOM 755 O O . LYS A 1 92 ? -19.833 1.217 3.870 1.00 74.81 92 LYS A O 1
ATOM 760 N N . LYS A 1 93 ? -19.701 3.244 2.933 1.00 72.12 93 LYS A N 1
ATOM 761 C CA . LYS A 1 93 ? -20.230 3.966 4.100 1.00 72.12 93 LYS A CA 1
ATOM 762 C C . LYS A 1 93 ? -21.756 3.864 4.095 1.00 72.12 93 LYS A C 1
ATOM 764 O O . LYS A 1 93 ? -22.387 4.278 3.129 1.00 72.12 93 LYS A O 1
ATOM 769 N N . ASN A 1 94 ? -22.344 3.346 5.172 1.00 75.81 94 ASN A N 1
ATOM 770 C CA . ASN A 1 94 ? -23.790 3.416 5.355 1.00 75.81 94 ASN A CA 1
ATOM 771 C C . ASN A 1 94 ? -24.151 4.803 5.909 1.00 75.81 94 ASN A C 1
ATOM 773 O O . ASN A 1 94 ? -23.754 5.141 7.022 1.00 75.81 94 ASN A O 1
ATOM 777 N N . LEU A 1 95 ? -24.827 5.620 5.099 1.00 77.69 95 LEU A N 1
ATOM 778 C CA . LEU A 1 95 ? -25.183 7.004 5.440 1.00 77.69 95 LEU A CA 1
ATOM 779 C C . LEU A 1 95 ? -26.404 7.094 6.367 1.00 77.69 95 LEU A C 1
ATOM 781 O O . LEU A 1 95 ? -26.627 8.141 6.960 1.00 77.69 95 LEU A O 1
ATOM 785 N N . ARG A 1 96 ? -27.171 6.003 6.510 1.00 78.88 96 ARG A N 1
ATOM 786 C CA . ARG A 1 96 ? -28.414 5.970 7.300 1.00 78.88 96 ARG A CA 1
ATOM 787 C C . ARG A 1 96 ? -28.193 5.819 8.806 1.00 78.88 96 ARG A C 1
ATOM 789 O O . ARG A 1 96 ? -29.109 6.059 9.577 1.00 78.88 96 ARG A O 1
ATOM 796 N N . VAL A 1 97 ? -26.996 5.419 9.233 1.00 68.38 97 VAL A N 1
ATOM 797 C CA . VAL A 1 97 ? -26.688 5.188 10.650 1.00 68.38 97 VAL A CA 1
ATOM 798 C C . VAL A 1 97 ? -25.855 6.355 11.168 1.00 68.38 97 VAL A C 1
ATOM 800 O O . VAL A 1 97 ? -24.695 6.513 10.774 1.00 68.38 97 VAL A O 1
ATOM 803 N N . GLN A 1 98 ? -26.421 7.164 12.067 1.00 67.12 98 GLN A N 1
ATOM 804 C CA . GLN A 1 98 ? -25.627 8.116 12.841 1.00 67.12 98 GLN A CA 1
ATOM 805 C C . GLN A 1 98 ? -24.679 7.326 13.749 1.00 67.12 98 GLN A C 1
ATOM 807 O O . GLN A 1 98 ? -25.114 6.551 14.601 1.00 67.12 98 GLN A O 1
ATOM 812 N N . ARG A 1 99 ? -23.365 7.480 13.553 1.00 63.00 99 ARG A N 1
ATOM 813 C CA . ARG A 1 99 ? -22.387 6.915 14.492 1.00 63.00 99 ARG A CA 1
ATOM 814 C C . ARG A 1 99 ? -22.411 7.773 15.751 1.00 63.00 99 ARG A C 1
ATOM 816 O O . ARG A 1 99 ? -22.089 8.956 15.666 1.00 63.00 99 ARG A O 1
ATOM 823 N N . LYS A 1 100 ? -22.769 7.178 16.892 1.00 65.44 100 LYS A N 1
ATOM 824 C CA . LYS A 1 100 ? -22.493 7.784 18.199 1.00 65.44 100 LYS A CA 1
ATOM 825 C C . LYS A 1 100 ? -20.974 7.967 18.317 1.00 65.44 100 LYS A C 1
ATOM 827 O O . LYS A 1 100 ? -20.229 7.050 17.958 1.00 65.44 100 LYS A O 1
ATOM 832 N N . LYS A 1 101 ? -20.562 9.188 18.666 1.00 54.22 101 LYS A N 1
ATOM 833 C CA . LYS A 1 101 ? -19.164 9.543 18.931 1.00 54.22 101 LYS A CA 1
ATOM 834 C C . LYS A 1 101 ? -18.689 8.869 20.207 1.00 54.22 101 LYS A C 1
ATOM 836 O O . LYS A 1 101 ? -19.527 8.747 21.125 1.00 54.22 101 LYS A O 1
#